Protein AF-A0A4Q4WHP3-F1 (afdb_monomer)

Radius of gyration: 22.82 Å; Cα contacts (8 Å, |Δi|>4): 210; chains: 1; bounding box: 46×36×81 Å

pLDDT: mean 85.31, std 11.25, range [27.83, 96.5]

Solvent-accessible surface area (backbone atoms only — not comparable to full-atom values): 10199 Å² total; per-residue (Å²): 120,46,79,44,98,84,83,35,53,33,34,63,46,56,94,65,50,62,38,26,52,67,95,45,77,47,49,76,42,83,37,62,29,59,62,39,74,90,39,76,36,47,21,40,54,48,100,93,45,75,43,80,48,60,66,90,40,41,71,59,69,73,66,20,50,51,46,46,44,42,57,74,45,50,52,51,49,51,30,47,50,52,39,50,52,41,30,53,37,49,53,53,21,55,55,34,45,76,38,63,47,100,84,75,43,71,35,56,77,82,57,87,76,84,72,64,85,74,63,78,44,75,84,59,87,69,89,83,83,75,84,61,78,83,88,51,54,84,73,61,87,36,70,48,73,47,78,46,78,57,97,93,43,80,46,77,44,64,43,64,90,73,75,74,88,124

Structure (mmCIF, N/CA/C/O backbone):
data_AF-A0A4Q4WHP3-F1
#
_entry.id   AF-A0A4Q4WHP3-F1
#
loop_
_atom_site.group_PDB
_atom_site.id
_atom_site.type_symbol
_atom_site.label_atom_id
_atom_site.label_alt_id
_atom_site.label_comp_id
_atom_site.label_asym_id
_atom_site.label_entity_id
_atom_site.label_seq_id
_atom_site.pdbx_PDB_ins_code
_atom_site.Cartn_x
_atom_site.Cartn_y
_atom_site.Cartn_z
_atom_site.occupancy
_atom_site.B_iso_or_equiv
_atom_site.auth_seq_id
_atom_site.auth_comp_id
_atom_site.auth_asym_id
_atom_site.auth_atom_id
_atom_site.pdbx_PDB_model_num
ATOM 1 N N . MET A 1 1 ? 11.538 -13.540 -27.313 1.00 63.97 1 MET A N 1
ATOM 2 C CA . MET A 1 1 ? 12.833 -13.683 -28.012 1.00 63.97 1 MET A CA 1
ATOM 3 C C . MET A 1 1 ? 12.549 -13.667 -29.498 1.00 63.97 1 MET A C 1
ATOM 5 O O . MET A 1 1 ? 11.684 -14.419 -29.927 1.00 63.97 1 MET A O 1
ATOM 9 N N . ILE A 1 2 ? 13.204 -12.786 -30.249 1.00 71.31 2 ILE A N 1
ATOM 10 C CA . ILE A 1 2 ? 13.043 -12.690 -31.705 1.00 71.31 2 ILE A CA 1
ATOM 11 C C . ILE A 1 2 ? 14.422 -12.913 -32.325 1.00 71.31 2 ILE A C 1
ATOM 13 O O . ILE A 1 2 ? 15.382 -12.251 -31.930 1.00 71.31 2 ILE A O 1
ATOM 17 N N . CYS A 1 3 ? 14.522 -13.877 -33.242 1.00 69.00 3 CYS A N 1
ATOM 18 C CA . CYS A 1 3 ? 15.737 -14.122 -34.013 1.00 69.00 3 CYS A CA 1
ATOM 19 C C . CYS A 1 3 ? 15.721 -13.201 -35.233 1.00 69.00 3 CYS A C 1
ATOM 21 O O . CYS A 1 3 ? 14.780 -13.239 -36.027 1.00 69.00 3 CYS A O 1
ATOM 23 N N . THR A 1 4 ? 16.735 -12.357 -35.358 1.00 68.25 4 THR A N 1
ATOM 24 C CA . THR A 1 4 ? 16.949 -11.551 -36.562 1.00 68.25 4 THR A CA 1
ATOM 25 C C . THR A 1 4 ? 17.723 -12.424 -37.550 1.00 68.25 4 THR A C 1
ATOM 27 O O . THR A 1 4 ? 18.561 -13.212 -37.115 1.00 68.25 4 THR A O 1
ATOM 30 N N . GLY A 1 5 ? 17.449 -12.319 -38.855 1.00 61.22 5 GLY A N 1
ATOM 31 C CA . GLY A 1 5 ? 17.989 -13.215 -39.898 1.00 61.22 5 GLY A CA 1
ATOM 32 C C . GLY A 1 5 ? 19.517 -13.402 -39.917 1.00 61.22 5 GLY A C 1
ATOM 33 O O . GLY A 1 5 ? 19.996 -14.361 -40.511 1.00 61.22 5 GLY A O 1
ATOM 34 N N . ASP A 1 6 ? 20.260 -12.557 -39.200 1.00 73.75 6 ASP A N 1
ATOM 35 C CA . ASP A 1 6 ? 21.721 -12.560 -39.079 1.00 73.75 6 ASP A CA 1
ATOM 36 C C . ASP A 1 6 ? 22.256 -13.320 -37.842 1.00 73.75 6 ASP A C 1
ATOM 38 O O . ASP A 1 6 ? 23.400 -13.128 -37.437 1.00 73.75 6 ASP A O 1
ATOM 42 N N . GLY A 1 7 ? 21.434 -14.145 -37.180 1.00 75.50 7 GLY A N 1
ATOM 43 C CA . GLY A 1 7 ? 21.834 -14.910 -35.985 1.00 75.50 7 GLY A CA 1
ATOM 44 C C . GLY A 1 7 ? 21.886 -14.091 -34.687 1.00 75.50 7 GLY A C 1
ATOM 45 O O . GLY A 1 7 ? 22.364 -14.574 -33.661 1.00 75.50 7 GLY A O 1
ATOM 46 N N . GLN A 1 8 ? 21.380 -12.856 -34.717 1.00 78.94 8 GLN A N 1
ATOM 47 C CA . GLN A 1 8 ? 21.275 -11.973 -33.555 1.00 78.94 8 GLN A CA 1
ATOM 48 C C . GLN A 1 8 ? 19.951 -12.187 -32.815 1.00 78.94 8 GLN A C 1
ATOM 50 O O . GLN A 1 8 ? 18.888 -12.318 -33.434 1.00 78.94 8 GLN A O 1
ATOM 55 N N . PHE A 1 9 ? 20.000 -12.145 -31.483 1.00 81.31 9 PHE A N 1
ATOM 56 C CA . PHE A 1 9 ? 18.831 -12.329 -30.628 1.00 81.31 9 PHE A CA 1
ATOM 57 C C . PHE A 1 9 ? 18.405 -11.028 -29.970 1.00 81.31 9 PHE A C 1
ATOM 59 O O . PHE A 1 9 ? 19.192 -10.382 -29.285 1.00 81.31 9 PHE A O 1
ATOM 66 N N . ASN A 1 10 ? 17.120 -10.706 -30.108 1.00 84.12 10 ASN A N 1
ATOM 67 C CA . ASN A 1 10 ? 16.508 -9.618 -29.365 1.00 84.12 10 ASN A CA 1
ATOM 68 C C . ASN A 1 10 ? 15.657 -10.184 -28.222 1.00 84.12 10 ASN A C 1
ATOM 70 O O . ASN A 1 10 ? 14.775 -11.035 -28.426 1.00 84.12 10 ASN A O 1
ATOM 74 N N . ILE A 1 11 ? 15.938 -9.720 -27.006 1.00 85.94 11 ILE A N 1
ATOM 75 C CA . ILE A 1 11 ? 15.243 -10.108 -25.776 1.00 85.94 11 ILE A CA 1
ATOM 76 C C . ILE A 1 11 ? 14.535 -8.874 -25.245 1.00 85.94 11 ILE A C 1
ATOM 78 O O . ILE A 1 11 ? 15.146 -7.816 -25.139 1.00 85.94 11 ILE A O 1
ATOM 82 N N . TYR A 1 12 ? 13.263 -9.027 -24.890 1.00 86.31 12 TYR A N 1
ATOM 83 C CA . TYR A 1 12 ? 12.422 -7.951 -24.382 1.00 86.31 12 TYR A CA 1
ATOM 84 C C . TYR A 1 12 ? 11.785 -8.372 -23.060 1.00 86.31 12 TYR A C 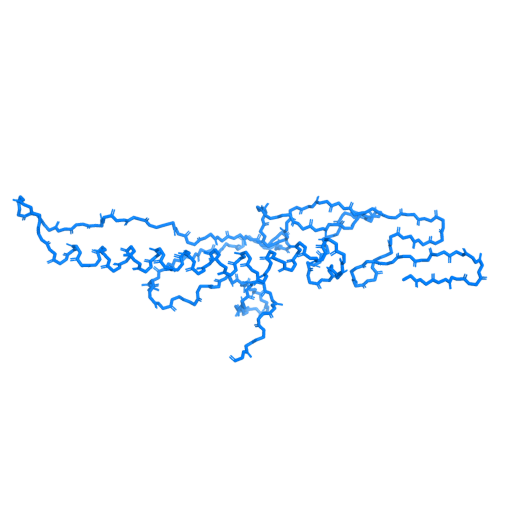1
ATOM 86 O O . TYR A 1 12 ? 11.554 -9.562 -22.836 1.00 86.31 12 TYR A O 1
ATOM 94 N N . VAL A 1 13 ? 11.493 -7.394 -22.212 1.00 83.62 13 V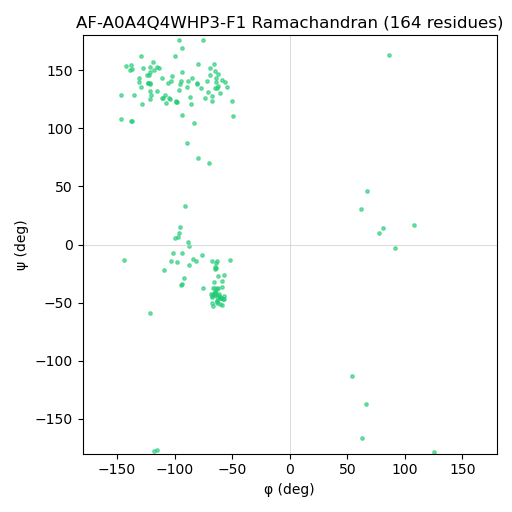AL A N 1
ATOM 95 C CA . VAL A 1 13 ? 10.760 -7.536 -20.949 1.00 83.62 13 VAL A CA 1
ATOM 96 C C . VAL A 1 13 ? 9.626 -6.518 -20.912 1.00 83.62 13 VAL A C 1
ATOM 98 O O . VAL A 1 13 ? 9.646 -5.544 -21.668 1.00 83.62 13 VAL A O 1
ATOM 101 N N . GLY A 1 14 ? 8.643 -6.729 -20.038 1.00 75.88 14 GLY A N 1
ATOM 102 C CA . GLY A 1 14 ? 7.592 -5.745 -19.827 1.00 75.88 14 GLY A CA 1
ATOM 103 C C . GLY A 1 14 ? 6.706 -5.577 -21.057 1.00 75.88 14 GLY A C 1
ATOM 104 O O . GLY A 1 14 ? 6.374 -6.536 -21.756 1.00 75.88 14 GLY A O 1
ATOM 105 N N . ASN A 1 15 ? 6.397 -4.320 -21.361 1.00 72.38 15 ASN A N 1
ATOM 106 C CA . ASN A 1 15 ? 5.642 -3.914 -22.543 1.00 72.38 15 ASN A CA 1
ATOM 107 C C . ASN A 1 15 ? 6.555 -3.602 -23.751 1.00 72.38 15 ASN A C 1
ATOM 109 O O . ASN A 1 15 ? 6.270 -2.703 -24.539 1.00 72.38 15 ASN A O 1
ATOM 113 N N . GLY A 1 16 ? 7.685 -4.310 -23.883 1.00 79.31 16 GLY A N 1
ATOM 114 C CA . GLY A 1 16 ? 8.583 -4.198 -25.039 1.00 79.31 16 GLY A CA 1
ATOM 115 C C . GLY A 1 16 ? 9.915 -3.490 -24.778 1.00 79.31 16 GLY A C 1
ATOM 116 O O . GLY A 1 16 ? 10.591 -3.107 -25.732 1.00 79.31 16 GLY A O 1
ATOM 117 N N . GLN A 1 17 ? 10.336 -3.329 -23.520 1.00 84.56 17 GLN A N 1
ATOM 118 C CA . GLN A 1 17 ? 11.672 -2.822 -23.202 1.00 84.56 17 GLN A CA 1
ATOM 119 C C . GLN A 1 17 ? 12.740 -3.847 -23.617 1.00 84.56 17 GLN A C 1
ATOM 121 O O . GLN A 1 17 ? 12.705 -4.996 -23.178 1.00 84.56 17 GLN A O 1
ATOM 126 N N . ALA A 1 18 ? 13.692 -3.452 -24.466 1.00 87.19 18 ALA A N 1
ATOM 127 C CA . ALA A 1 18 ? 14.759 -4.341 -24.927 1.00 87.19 18 ALA A CA 1
ATOM 128 C C . ALA A 1 18 ? 15.790 -4.581 -23.816 1.00 87.19 18 ALA A C 1
ATOM 130 O O . ALA A 1 18 ? 16.354 -3.639 -23.284 1.00 87.19 18 ALA A O 1
ATOM 131 N N . LEU A 1 19 ? 16.073 -5.839 -23.490 1.00 87.06 19 LEU A N 1
ATOM 132 C CA . LEU A 1 19 ? 17.190 -6.238 -22.628 1.00 87.06 19 LEU A CA 1
ATOM 133 C C . LEU A 1 19 ? 18.436 -6.581 -23.435 1.00 87.06 19 LEU A C 1
ATOM 135 O O . LEU A 1 19 ? 19.550 -6.316 -22.995 1.00 87.06 19 LEU A O 1
ATOM 139 N N . VAL A 1 20 ? 18.244 -7.146 -24.623 1.00 88.06 20 VAL A N 1
ATOM 140 C CA . VAL A 1 20 ? 19.305 -7.377 -25.602 1.00 88.06 20 VAL A CA 1
ATOM 141 C C . VAL A 1 20 ? 18.769 -6.945 -26.954 1.00 88.06 20 VAL A C 1
ATOM 143 O O . VAL A 1 20 ? 17.671 -7.359 -27.333 1.00 88.06 20 VAL A O 1
ATOM 146 N N . GLN A 1 21 ? 19.523 -6.108 -27.659 1.00 86.62 21 GLN A N 1
ATOM 147 C CA . GLN A 1 21 ? 19.233 -5.720 -29.033 1.00 86.62 21 GLN A CA 1
ATOM 148 C C . GLN A 1 21 ? 20.527 -5.739 -29.845 1.00 86.62 21 GLN A C 1
ATOM 150 O O . GLN A 1 21 ? 21.394 -4.880 -29.671 1.00 86.62 21 GLN A O 1
ATOM 155 N N . GLY A 1 22 ? 20.670 -6.743 -30.709 1.00 84.31 22 GLY A N 1
ATOM 156 C CA . GLY A 1 22 ? 21.923 -7.012 -31.414 1.00 84.31 22 GLY A CA 1
ATOM 157 C C . GLY A 1 22 ? 23.105 -7.165 -30.450 1.00 84.31 22 GLY A C 1
ATOM 158 O O . GLY A 1 22 ? 23.129 -8.090 -29.642 1.00 84.31 22 GLY A O 1
ATOM 159 N N . ASN A 1 23 ? 24.056 -6.226 -30.497 1.00 83.69 23 ASN A N 1
ATOM 160 C CA . ASN A 1 23 ? 25.266 -6.232 -29.659 1.00 83.69 23 ASN A CA 1
ATOM 161 C C . ASN A 1 23 ? 25.153 -5.343 -28.404 1.00 83.69 23 ASN A C 1
ATOM 163 O O . ASN A 1 23 ? 26.149 -5.126 -27.715 1.00 83.69 23 ASN A O 1
ATOM 167 N N . GLN A 1 24 ? 23.973 -4.781 -28.126 1.00 84.75 24 GLN A N 1
ATOM 168 C CA . GLN A 1 24 ? 23.728 -3.912 -26.974 1.00 84.75 24 GLN A CA 1
ATOM 169 C C . GLN A 1 24 ? 22.918 -4.648 -25.905 1.00 84.75 24 GLN A C 1
ATOM 171 O O . GLN A 1 24 ? 21.960 -5.356 -26.219 1.00 84.75 24 GLN A O 1
ATOM 176 N N . SER A 1 25 ? 23.281 -4.444 -24.637 1.00 87.81 25 SER A N 1
ATOM 177 C CA . SER A 1 25 ? 22.555 -4.975 -23.479 1.00 87.81 25 SER A CA 1
ATOM 178 C C . SER A 1 25 ? 22.088 -3.851 -22.562 1.00 87.81 25 SER A C 1
ATOM 180 O O . SER A 1 25 ? 22.862 -2.941 -22.258 1.00 87.81 25 SER A O 1
ATOM 182 N N . TYR A 1 26 ? 20.870 -3.968 -22.049 1.00 90.06 26 TYR A N 1
ATOM 183 C CA . TYR A 1 26 ? 20.278 -3.042 -21.089 1.00 90.06 26 TYR A CA 1
ATOM 184 C C . TYR A 1 26 ? 20.033 -3.737 -19.750 1.00 90.06 26 TYR A C 1
ATOM 186 O O . TYR A 1 26 ? 19.869 -4.954 -19.680 1.00 90.06 26 TYR A O 1
ATOM 194 N N . GLN A 1 27 ? 20.035 -2.956 -18.670 1.00 90.06 27 GLN A N 1
ATOM 195 C CA . GLN A 1 27 ? 19.988 -3.482 -17.305 1.00 90.06 27 GLN A CA 1
ATOM 196 C C . GLN A 1 27 ? 18.656 -3.171 -16.628 1.00 90.06 27 GLN A C 1
ATOM 198 O O . GLN A 1 27 ? 18.106 -2.077 -16.770 1.00 90.06 27 GLN A O 1
ATOM 203 N N . LEU A 1 28 ? 18.192 -4.131 -15.831 1.00 91.06 28 LEU A N 1
ATOM 204 C CA . LEU A 1 28 ? 17.140 -3.926 -14.845 1.00 91.06 28 LEU A CA 1
ATOM 205 C C . LEU A 1 28 ? 17.763 -3.611 -13.485 1.00 91.06 28 LEU A C 1
ATOM 207 O O . LEU A 1 28 ? 18.848 -4.091 -13.161 1.00 91.06 28 LEU A O 1
ATOM 211 N N . THR A 1 29 ? 17.069 -2.813 -12.685 1.00 92.75 29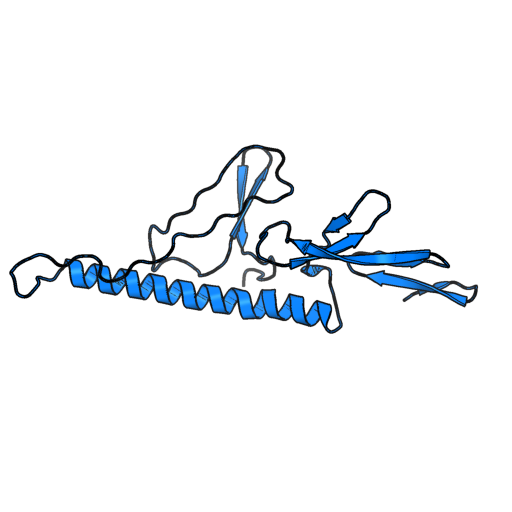 THR A N 1
ATOM 212 C CA . THR A 1 29 ? 17.476 -2.450 -11.326 1.00 92.75 29 THR A CA 1
ATOM 213 C C . THR A 1 29 ? 16.278 -2.497 -10.391 1.00 92.75 29 THR A C 1
ATOM 215 O O . THR A 1 29 ? 15.155 -2.243 -10.812 1.00 92.75 29 THR A O 1
ATOM 218 N N . ALA A 1 30 ? 16.505 -2.786 -9.113 1.00 92.25 30 ALA A N 1
ATOM 219 C CA . ALA A 1 30 ? 15.482 -2.580 -8.095 1.00 92.25 30 ALA A CA 1
ATOM 220 C C . ALA A 1 30 ? 15.398 -1.086 -7.761 1.00 92.25 30 ALA A C 1
ATOM 222 O O . ALA A 1 30 ? 16.428 -0.426 -7.604 1.00 92.25 30 ALA A O 1
ATOM 223 N N . VAL A 1 31 ? 14.183 -0.557 -7.674 1.00 91.81 31 VAL A N 1
ATOM 224 C CA . VAL A 1 31 ? 13.901 0.842 -7.323 1.00 91.81 31 VAL A CA 1
ATOM 225 C C . VAL A 1 31 ? 12.658 0.907 -6.439 1.00 91.81 31 VAL A C 1
ATOM 227 O O . VAL A 1 31 ? 11.821 0.010 -6.526 1.00 91.81 31 VAL A O 1
ATOM 230 N N . PRO A 1 32 ? 12.506 1.929 -5.581 1.00 90.19 32 PRO A N 1
ATOM 231 C CA . PRO A 1 32 ? 11.258 2.135 -4.852 1.00 90.19 32 PRO A CA 1
ATOM 232 C C . PRO A 1 32 ? 10.070 2.262 -5.812 1.00 90.19 32 PRO A C 1
ATOM 234 O O . PRO A 1 32 ? 10.185 2.907 -6.859 1.00 90.19 32 PRO A O 1
ATOM 237 N N . SER A 1 33 ? 8.936 1.657 -5.458 1.00 87.19 33 SER A N 1
ATOM 238 C CA . SER A 1 33 ? 7.709 1.749 -6.245 1.00 87.19 33 SER A CA 1
ATOM 239 C C . SER A 1 33 ? 7.228 3.196 -6.324 1.00 87.19 33 SER A C 1
ATOM 241 O O . SER A 1 33 ? 7.357 3.982 -5.384 1.00 87.19 33 SER A O 1
ATOM 243 N N . GLN A 1 34 ? 6.623 3.544 -7.459 1.00 85.50 34 GLN A N 1
ATOM 244 C CA . GLN A 1 34 ? 6.051 4.870 -7.682 1.00 85.50 34 GLN A CA 1
ATOM 245 C C . GLN A 1 34 ? 4.868 5.200 -6.763 1.00 85.50 34 GLN A C 1
ATOM 247 O O . GLN A 1 34 ? 4.511 6.373 -6.662 1.00 85.50 34 GLN A O 1
ATOM 252 N N . TYR A 1 35 ? 4.226 4.186 -6.172 1.00 86.31 35 TYR A N 1
ATOM 253 C CA . TYR A 1 35 ? 3.035 4.337 -5.328 1.00 86.31 35 TYR A CA 1
ATOM 254 C C . TYR A 1 35 ? 3.314 4.071 -3.850 1.00 86.31 35 TYR A C 1
ATOM 256 O O . TYR A 1 35 ? 2.569 4.555 -3.005 1.00 86.31 35 TYR A O 1
ATOM 264 N N . ASP A 1 36 ? 4.380 3.333 -3.539 1.00 86.44 36 ASP A N 1
ATOM 265 C CA . ASP A 1 36 ? 4.767 3.008 -2.170 1.00 86.44 36 ASP A CA 1
ATOM 266 C C . ASP A 1 36 ? 6.301 2.919 -2.061 1.00 86.44 36 ASP A C 1
ATOM 268 O O . ASP A 1 36 ? 6.898 1.952 -2.540 1.00 86.44 36 ASP A O 1
ATOM 272 N N . PRO A 1 37 ? 6.969 3.892 -1.417 1.00 85.56 37 PRO A N 1
ATOM 273 C CA . PRO A 1 37 ? 8.424 3.890 -1.297 1.00 85.56 37 PRO A CA 1
ATOM 274 C C . PRO A 1 37 ? 8.965 2.754 -0.415 1.00 85.56 37 PRO A C 1
ATOM 276 O O . PRO A 1 37 ? 10.165 2.488 -0.446 1.00 85.56 37 PRO A O 1
ATOM 279 N N . THR A 1 38 ? 8.115 2.084 0.371 1.00 86.94 38 THR A N 1
ATOM 280 C CA . THR A 1 38 ? 8.508 0.927 1.190 1.00 86.94 38 THR A CA 1
ATOM 281 C C . THR A 1 38 ? 8.556 -0.373 0.386 1.00 86.94 38 THR A C 1
ATOM 283 O O . THR A 1 38 ? 9.159 -1.353 0.827 1.00 86.94 38 THR A O 1
ATOM 286 N N . GLN A 1 39 ? 7.974 -0.380 -0.817 1.00 86.81 39 GLN A N 1
ATOM 287 C CA . GLN A 1 39 ? 7.971 -1.520 -1.723 1.00 86.81 39 GLN A CA 1
ATOM 288 C C . GLN A 1 39 ? 8.978 -1.317 -2.851 1.00 86.81 39 GLN A C 1
ATOM 290 O O . GLN A 1 39 ? 9.102 -0.232 -3.414 1.00 86.81 39 GLN A O 1
ATOM 295 N N . LEU A 1 40 ? 9.676 -2.388 -3.228 1.00 89.62 40 LEU A N 1
ATOM 296 C CA . LEU A 1 40 ? 10.545 -2.384 -4.402 1.00 89.62 40 LEU A CA 1
ATOM 297 C C . LEU A 1 40 ? 9.764 -2.797 -5.650 1.00 89.62 40 LEU A C 1
ATOM 299 O O . LEU A 1 40 ? 9.037 -3.790 -5.641 1.00 89.62 40 LEU A O 1
ATOM 303 N N . SER A 1 41 ? 9.971 -2.065 -6.732 1.00 88.75 41 SER A N 1
ATOM 304 C CA . SER A 1 41 ? 9.567 -2.423 -8.087 1.00 88.75 41 SER A CA 1
ATOM 305 C C . SER A 1 41 ? 10.813 -2.547 -8.974 1.00 88.75 41 SER A C 1
ATOM 307 O O . SER A 1 41 ? 11.957 -2.455 -8.506 1.00 88.75 41 SER A O 1
ATOM 309 N N . VAL A 1 42 ? 10.606 -2.815 -10.259 1.00 90.19 42 VAL A N 1
ATOM 310 C CA . VAL A 1 42 ? 11.680 -3.000 -11.232 1.00 90.19 42 VAL A CA 1
ATOM 311 C C . VAL A 1 42 ? 11.789 -1.774 -12.116 1.00 90.19 42 VAL A C 1
ATOM 313 O O . VAL A 1 42 ? 10.840 -1.362 -12.769 1.00 90.19 42 VAL A O 1
ATOM 316 N N . GLY A 1 43 ? 12.987 -1.213 -12.176 1.00 90.62 43 GLY A N 1
ATOM 317 C CA . GLY A 1 43 ? 13.353 -0.131 -13.069 1.00 90.62 43 GLY A CA 1
ATOM 318 C C . GLY A 1 43 ? 14.156 -0.639 -14.259 1.00 90.62 43 GLY A C 1
ATOM 319 O O . GLY A 1 43 ? 14.984 -1.540 -14.139 1.00 90.62 43 GLY A O 1
ATOM 320 N N . TYR A 1 44 ? 13.948 -0.013 -15.407 1.00 90.94 44 TYR A N 1
ATOM 321 C CA . TYR A 1 44 ? 14.740 -0.165 -16.615 1.00 90.94 44 TYR A CA 1
ATOM 322 C C . TYR A 1 44 ? 15.763 0.966 -16.718 1.00 90.94 44 TYR A C 1
ATOM 324 O O . TYR A 1 44 ? 15.394 2.143 -16.740 1.00 90.94 44 TYR A O 1
ATOM 332 N N . LYS A 1 45 ? 17.053 0.631 -16.799 1.00 90.56 45 LYS A N 1
ATOM 333 C CA . LYS A 1 45 ? 18.124 1.620 -16.940 1.00 90.56 45 LYS A CA 1
ATOM 334 C C . LYS A 1 45 ? 18.279 2.017 -18.409 1.00 90.56 45 LYS A C 1
ATOM 336 O O . LYS A 1 45 ? 18.845 1.270 -19.206 1.00 90.56 45 LYS A O 1
ATOM 341 N N . SER A 1 46 ? 17.799 3.209 -18.752 1.00 83.50 46 SER A N 1
ATOM 342 C CA . SER A 1 46 ? 17.974 3.811 -20.077 1.00 83.50 46 SER A CA 1
ATOM 343 C C . SER A 1 46 ? 19.111 4.847 -20.077 1.00 83.50 46 SER A C 1
ATOM 345 O O . SER A 1 46 ? 19.482 5.349 -19.011 1.00 83.50 46 SER A O 1
ATOM 347 N N . PRO A 1 47 ? 19.646 5.236 -21.252 1.00 80.25 47 PRO A N 1
ATOM 348 C CA . PRO A 1 47 ? 20.608 6.338 -21.354 1.00 80.25 47 PRO A CA 1
ATOM 349 C C . PRO A 1 47 ? 20.089 7.675 -20.798 1.00 80.25 47 PRO A C 1
ATOM 351 O O . PRO A 1 47 ? 20.882 8.500 -20.359 1.00 80.25 47 PRO A O 1
ATOM 354 N N . GLY A 1 48 ? 18.766 7.882 -20.794 1.00 81.88 48 GLY A N 1
ATOM 355 C CA . GLY A 1 48 ? 18.112 9.072 -20.241 1.00 81.88 48 GLY A CA 1
ATOM 356 C C . GLY A 1 48 ? 17.762 8.977 -18.751 1.00 81.88 48 GLY A C 1
ATOM 357 O O . GLY A 1 48 ? 17.164 9.906 -18.219 1.00 81.88 48 GLY A O 1
ATOM 358 N N . GLY A 1 49 ? 18.103 7.869 -18.081 1.00 85.69 49 GLY A N 1
ATOM 359 C CA . GLY A 1 49 ? 17.785 7.616 -16.672 1.00 85.69 49 GLY A CA 1
ATOM 360 C C . GLY A 1 49 ? 17.030 6.305 -16.437 1.00 85.69 49 GLY A C 1
ATOM 361 O O . GLY A 1 49 ? 16.765 5.533 -17.364 1.00 85.69 49 GLY A O 1
ATOM 362 N N . THR A 1 50 ? 16.694 6.037 -15.175 1.00 88.62 50 THR A N 1
ATOM 363 C CA . THR A 1 50 ? 15.938 4.839 -14.782 1.00 88.62 50 THR A CA 1
ATOM 364 C C . THR A 1 50 ? 14.439 5.093 -14.886 1.00 88.62 50 THR A C 1
ATOM 366 O O . THR A 1 50 ? 13.929 6.040 -14.295 1.00 88.62 50 THR A O 1
ATOM 369 N N . VAL A 1 51 ? 13.731 4.221 -15.602 1.00 86.50 51 VAL A N 1
ATOM 370 C CA . VAL A 1 51 ? 12.273 4.275 -15.768 1.00 86.50 51 VAL A CA 1
ATOM 371 C C . VAL A 1 51 ? 11.648 3.105 -15.017 1.00 86.50 51 VAL A C 1
ATOM 373 O O . VAL A 1 51 ? 12.039 1.966 -15.247 1.00 86.50 51 VAL A O 1
ATOM 376 N N . ASN A 1 52 ? 10.687 3.363 -14.128 1.00 86.06 52 ASN A N 1
ATOM 377 C CA . ASN A 1 52 ? 9.926 2.301 -13.465 1.00 86.06 52 ASN A CA 1
ATOM 378 C C . ASN A 1 52 ? 9.115 1.493 -14.490 1.00 86.06 52 ASN A C 1
ATOM 380 O O . ASN A 1 52 ? 8.461 2.070 -15.358 1.00 86.06 52 ASN A O 1
ATOM 384 N N . ILE A 1 53 ? 9.150 0.169 -14.375 1.00 85.38 53 ILE A N 1
ATOM 385 C CA . ILE A 1 53 ? 8.268 -0.750 -15.091 1.00 85.38 53 ILE A CA 1
ATOM 386 C C . ILE A 1 53 ? 7.113 -1.081 -14.151 1.00 85.38 53 ILE A C 1
ATOM 388 O O . ILE A 1 53 ? 7.334 -1.386 -12.984 1.00 85.38 53 ILE A O 1
ATOM 392 N N . ASP A 1 54 ? 5.884 -1.022 -14.654 1.00 80.75 54 ASP A N 1
ATOM 393 C CA . ASP A 1 54 ? 4.719 -1.423 -13.870 1.00 80.75 54 ASP A CA 1
ATOM 394 C C . ASP A 1 54 ? 4.779 -2.928 -13.559 1.00 80.75 54 ASP A C 1
ATOM 396 O O . ASP A 1 54 ? 5.058 -3.737 -14.449 1.00 80.75 54 ASP A O 1
ATOM 400 N N . ASP A 1 55 ? 4.503 -3.316 -12.314 1.00 79.94 55 ASP A N 1
ATOM 401 C CA . ASP A 1 55 ? 4.588 -4.715 -11.884 1.00 79.94 55 ASP A CA 1
ATOM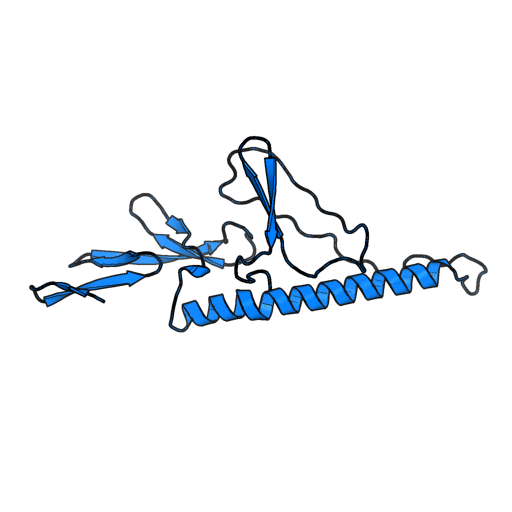 402 C C . ASP A 1 55 ? 3.674 -5.636 -12.705 1.00 79.94 55 ASP A C 1
ATOM 404 O O . ASP A 1 55 ? 4.022 -6.789 -12.952 1.00 79.94 55 ASP A O 1
ATOM 408 N N . SER A 1 56 ? 2.532 -5.121 -13.178 1.00 77.69 56 SER A N 1
ATOM 409 C CA . SER A 1 56 ? 1.597 -5.861 -14.038 1.00 77.69 56 SER A CA 1
ATOM 410 C C . SER A 1 56 ? 2.184 -6.216 -15.409 1.00 77.69 56 SER A C 1
ATOM 412 O O . SER A 1 56 ? 1.714 -7.142 -16.069 1.00 77.69 56 SER A O 1
ATOM 414 N N . GLN A 1 57 ? 3.223 -5.500 -15.844 1.00 81.38 57 GLN A N 1
ATOM 415 C CA . GLN A 1 57 ? 3.908 -5.744 -17.112 1.00 81.38 57 GLN A CA 1
ATOM 416 C C . GLN A 1 57 ? 5.027 -6.780 -16.963 1.00 81.38 57 GLN A C 1
ATOM 418 O O . GLN A 1 57 ? 5.475 -7.353 -17.957 1.00 81.38 57 GLN A O 1
ATOM 423 N N . LEU A 1 58 ? 5.486 -7.052 -15.740 1.00 80.62 58 LEU A N 1
ATOM 424 C CA . LEU A 1 58 ? 6.549 -8.014 -15.462 1.00 80.62 58 LEU A CA 1
ATOM 425 C C . LEU A 1 58 ? 5.987 -9.442 -15.481 1.00 80.62 58 LEU A C 1
ATOM 427 O O . LEU A 1 58 ? 5.791 -10.077 -14.449 1.00 80.62 58 LEU A O 1
ATOM 431 N N . GLY A 1 59 ? 5.712 -9.956 -16.679 1.00 73.81 59 GLY A N 1
ATOM 432 C CA . GLY A 1 59 ? 5.220 -11.317 -16.871 1.00 73.81 59 GLY A CA 1
ATOM 433 C C . GLY A 1 59 ? 6.323 -12.382 -16.823 1.00 73.81 59 GLY A C 1
ATOM 434 O O . GLY A 1 59 ? 7.377 -12.233 -17.441 1.00 73.81 59 GLY A O 1
ATOM 435 N N . GLY A 1 60 ? 6.027 -13.509 -16.166 1.00 79.62 60 GLY A N 1
ATOM 436 C CA . GLY A 1 60 ? 6.787 -14.760 -16.276 1.00 79.62 60 GLY A CA 1
ATOM 437 C C . GLY A 1 60 ? 7.998 -14.916 -15.345 1.00 79.62 60 GLY A C 1
ATOM 438 O O . GLY A 1 60 ? 8.519 -13.967 -14.758 1.00 79.62 60 GLY A O 1
ATOM 439 N N . GLY A 1 61 ? 8.453 -16.167 -15.212 1.00 86.19 61 GLY A N 1
ATOM 440 C CA . GLY A 1 61 ? 9.600 -16.545 -14.381 1.00 86.19 61 GLY A CA 1
ATOM 441 C C . GLY A 1 61 ? 9.413 -16.262 -12.884 1.00 86.19 61 GLY A C 1
ATOM 442 O O . GLY A 1 61 ? 8.315 -15.984 -12.407 1.00 86.19 61 GLY A O 1
ATOM 443 N N . ALA A 1 62 ? 10.515 -16.325 -12.134 1.00 88.69 62 ALA A N 1
ATOM 444 C CA . ALA A 1 62 ? 10.505 -16.070 -10.692 1.00 88.69 62 ALA A CA 1
ATOM 445 C C . ALA A 1 62 ? 10.150 -14.612 -10.345 1.00 88.69 62 ALA A C 1
ATOM 447 O O . ALA A 1 62 ? 9.511 -14.366 -9.327 1.00 88.69 62 ALA A O 1
ATOM 448 N N . LEU A 1 63 ? 10.531 -13.652 -11.198 1.00 87.62 63 LEU A N 1
ATOM 449 C CA . LEU A 1 63 ? 10.232 -12.234 -10.988 1.00 87.62 63 LEU A CA 1
ATOM 450 C C . LEU A 1 63 ? 8.732 -11.952 -11.112 1.00 87.62 63 LEU A C 1
ATOM 452 O O . LEU A 1 63 ? 8.160 -11.362 -10.202 1.00 87.62 63 LEU A O 1
ATOM 456 N N . GLY A 1 64 ? 8.088 -12.414 -12.188 1.00 86.88 64 GLY A N 1
ATOM 457 C CA . GLY A 1 64 ? 6.643 -12.266 -12.347 1.00 86.88 64 GLY A CA 1
ATOM 458 C C . GLY A 1 64 ? 5.864 -13.007 -11.261 1.00 86.88 64 GLY A C 1
ATOM 459 O O . GLY A 1 64 ? 4.910 -12.461 -10.722 1.00 86.88 64 GLY A O 1
ATOM 460 N N . GLY A 1 65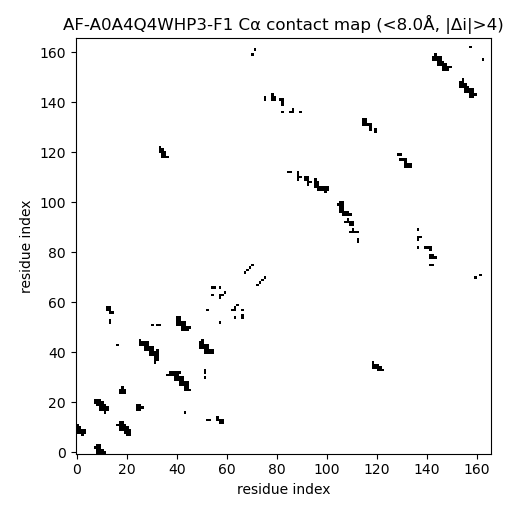 ? 6.320 -14.200 -10.857 1.00 88.44 65 GLY A N 1
ATOM 461 C CA . GLY A 1 65 ? 5.723 -14.933 -9.734 1.00 88.44 65 GLY A CA 1
ATOM 462 C C . GLY A 1 65 ? 5.827 -14.195 -8.394 1.00 88.44 65 GLY A C 1
ATOM 463 O O . GLY A 1 65 ? 4.883 -14.212 -7.609 1.00 88.44 65 GLY A O 1
ATOM 464 N N . LEU A 1 66 ? 6.940 -13.500 -8.136 1.00 90.44 66 LEU A N 1
ATOM 465 C CA . LEU A 1 66 ? 7.095 -12.667 -6.942 1.00 90.44 66 LEU A CA 1
ATOM 466 C C . LEU A 1 66 ? 6.135 -11.467 -6.956 1.00 90.44 66 LEU A C 1
ATOM 468 O O . LEU A 1 66 ? 5.515 -11.174 -5.932 1.00 90.44 66 LEU A O 1
ATOM 472 N N . MET A 1 67 ? 6.004 -10.791 -8.102 1.00 87.62 67 MET A N 1
ATOM 473 C CA . MET A 1 67 ? 5.081 -9.659 -8.261 1.00 87.62 67 MET A CA 1
ATOM 474 C C . MET A 1 67 ? 3.623 -10.103 -8.105 1.00 87.62 67 MET A C 1
ATOM 476 O O . MET A 1 67 ? 2.852 -9.454 -7.398 1.00 87.62 67 MET A O 1
ATOM 480 N N . ASP A 1 68 ? 3.269 -11.245 -8.694 1.00 86.88 68 ASP A N 1
ATOM 481 C CA . ASP A 1 68 ? 1.942 -11.851 -8.597 1.00 86.88 68 ASP A CA 1
ATOM 482 C C . ASP A 1 68 ? 1.597 -12.250 -7.156 1.00 86.88 68 ASP A C 1
ATOM 484 O O . ASP A 1 68 ? 0.569 -11.833 -6.621 1.00 86.88 68 ASP A O 1
ATOM 488 N N . PHE A 1 69 ? 2.493 -12.969 -6.472 1.00 89.69 69 PHE A N 1
ATOM 489 C CA . PHE A 1 69 ? 2.301 -13.341 -5.069 1.00 89.69 69 PHE A CA 1
ATOM 490 C C . PHE A 1 69 ? 2.100 -12.113 -4.176 1.00 89.69 69 PHE A C 1
ATOM 492 O O . PHE A 1 69 ? 1.194 -12.091 -3.338 1.00 89.69 69 PHE A O 1
ATOM 499 N N . ARG A 1 70 ? 2.915 -11.068 -4.361 1.00 87.75 70 ARG A N 1
ATOM 500 C CA . ARG A 1 70 ? 2.764 -9.830 -3.594 1.00 87.75 70 ARG A CA 1
ATOM 501 C C . ARG A 1 70 ? 1.382 -9.215 -3.809 1.00 87.75 70 ARG A C 1
ATOM 503 O O . ARG A 1 70 ? 0.686 -8.930 -2.835 1.00 87.75 70 ARG A O 1
ATOM 510 N N . ASN A 1 71 ? 0.998 -9.029 -5.068 1.00 86.06 71 ASN A N 1
ATOM 511 C CA . ASN A 1 71 ? -0.181 -8.257 -5.442 1.00 86.06 71 ASN A CA 1
ATOM 512 C C . ASN A 1 71 ? -1.493 -9.007 -5.187 1.00 86.06 71 ASN A C 1
ATOM 514 O O . ASN A 1 71 ? -2.468 -8.401 -4.751 1.00 86.06 71 ASN A O 1
ATOM 518 N N . ASN A 1 72 ? -1.509 -10.320 -5.413 1.00 86.56 72 ASN A N 1
ATOM 519 C CA . ASN A 1 72 ? -2.728 -11.123 -5.360 1.00 86.56 72 ASN A CA 1
ATOM 520 C C . ASN A 1 72 ? -2.866 -11.958 -4.083 1.00 86.56 72 ASN A C 1
ATOM 522 O O . ASN A 1 72 ? -3.958 -12.443 -3.798 1.00 86.56 72 ASN A O 1
ATOM 526 N N . THR A 1 73 ? -1.798 -12.126 -3.297 1.00 88.88 73 THR A N 1
ATOM 527 C CA . THR A 1 73 ? -1.847 -12.912 -2.051 1.00 88.88 73 THR A CA 1
ATOM 528 C C . THR A 1 73 ? -1.447 -12.095 -0.831 1.00 88.88 73 THR A C 1
ATOM 530 O O . THR A 1 73 ? -2.242 -11.959 0.097 1.00 88.88 73 THR A O 1
ATOM 533 N N . LEU A 1 74 ? -0.234 -11.537 -0.814 1.00 90.50 74 LEU A N 1
ATOM 534 C CA . LEU A 1 74 ? 0.310 -10.899 0.386 1.00 90.50 74 LEU A CA 1
ATOM 535 C C . LEU A 1 74 ? -0.466 -9.636 0.775 1.00 90.50 74 LEU A C 1
ATOM 537 O O . LEU A 1 74 ? -0.918 -9.535 1.914 1.00 90.50 74 LEU A O 1
ATOM 541 N N . ILE A 1 75 ? -0.640 -8.702 -0.165 1.00 88.00 75 ILE A N 1
ATOM 542 C CA . ILE A 1 75 ? -1.344 -7.436 0.080 1.00 88.00 75 ILE A CA 1
ATOM 543 C C . ILE A 1 75 ? -2.803 -7.692 0.515 1.00 88.00 75 ILE A C 1
ATOM 545 O O . ILE A 1 75 ? -3.192 -7.225 1.588 1.00 88.00 75 ILE A O 1
ATOM 549 N N . PRO A 1 76 ? -3.610 -8.506 -0.200 1.00 88.38 76 PRO A N 1
ATOM 550 C CA . PRO A 1 76 ? -4.971 -8.823 0.242 1.00 88.38 76 PRO A CA 1
ATOM 551 C C . PRO A 1 76 ? -5.050 -9.495 1.620 1.00 88.38 76 PRO A C 1
ATOM 553 O O . PRO A 1 76 ? -5.975 -9.220 2.392 1.00 88.38 76 PRO A O 1
ATOM 556 N N . ALA A 1 77 ? -4.090 -10.365 1.955 1.00 90.75 77 ALA A N 1
ATOM 557 C CA . ALA A 1 77 ? -4.034 -11.011 3.264 1.00 90.75 77 ALA A CA 1
ATOM 558 C C . ALA A 1 77 ? -3.726 -10.005 4.382 1.00 90.75 77 ALA A C 1
ATOM 560 O O . ALA A 1 77 ? -4.403 -10.006 5.413 1.00 90.75 77 ALA A O 1
ATOM 561 N N . GLN A 1 78 ? -2.753 -9.113 4.166 1.00 90.62 78 GLN A N 1
ATOM 562 C CA . GLN A 1 78 ? -2.422 -8.038 5.104 1.00 90.62 78 GLN A CA 1
ATOM 563 C C . GLN A 1 78 ? -3.609 -7.097 5.314 1.00 90.62 78 GLN A C 1
ATOM 565 O O . GLN A 1 78 ? -3.965 -6.811 6.457 1.00 90.62 78 GLN A O 1
ATOM 570 N N . ASN A 1 79 ? -4.285 -6.699 4.237 1.00 89.12 79 ASN A N 1
ATOM 571 C CA . ASN A 1 79 ? -5.444 -5.815 4.323 1.00 89.12 79 ASN A CA 1
ATOM 572 C C . ASN A 1 79 ? -6.633 -6.480 5.029 1.00 89.12 79 ASN A C 1
ATOM 574 O O . ASN A 1 79 ? -7.322 -5.847 5.831 1.00 89.12 79 ASN A O 1
ATOM 578 N N . SER A 1 80 ? -6.842 -7.780 4.806 1.00 89.12 80 SER A N 1
ATOM 579 C CA . SER A 1 80 ? -7.874 -8.549 5.511 1.00 89.12 80 SER A CA 1
ATOM 580 C C . SER A 1 80 ? -7.591 -8.659 7.011 1.00 89.12 80 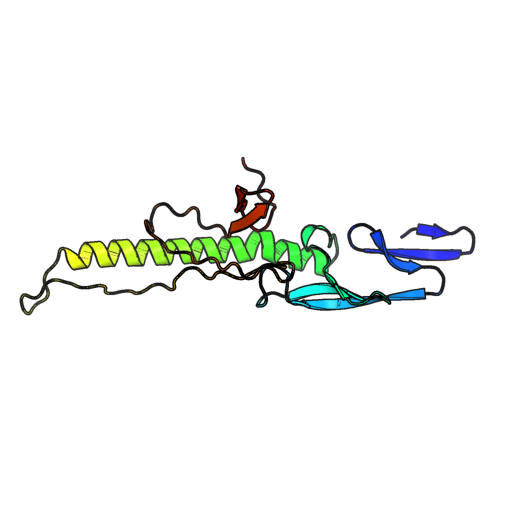SER A C 1
ATOM 582 O O . SER A 1 80 ? -8.511 -8.506 7.817 1.00 89.12 80 SER A O 1
ATOM 584 N N . LEU A 1 81 ? -6.330 -8.882 7.394 1.00 90.88 81 LEU A N 1
ATOM 585 C CA . LEU A 1 81 ? -5.915 -8.921 8.796 1.00 90.88 81 LEU A CA 1
ATOM 586 C C . LEU A 1 81 ? -6.032 -7.543 9.460 1.00 90.88 81 LEU A C 1
ATOM 588 O O . LEU A 1 81 ? -6.556 -7.445 10.568 1.00 90.88 81 LEU A O 1
ATOM 592 N N . GLY A 1 82 ? -5.596 -6.483 8.774 1.00 89.94 82 GLY A N 1
ATOM 593 C CA . GLY A 1 82 ? -5.729 -5.104 9.240 1.00 89.94 82 GLY A CA 1
ATOM 594 C C . GLY A 1 82 ? -7.188 -4.737 9.501 1.00 89.94 82 GLY A C 1
ATOM 595 O O . GLY A 1 82 ? -7.514 -4.273 10.589 1.00 89.94 82 GLY A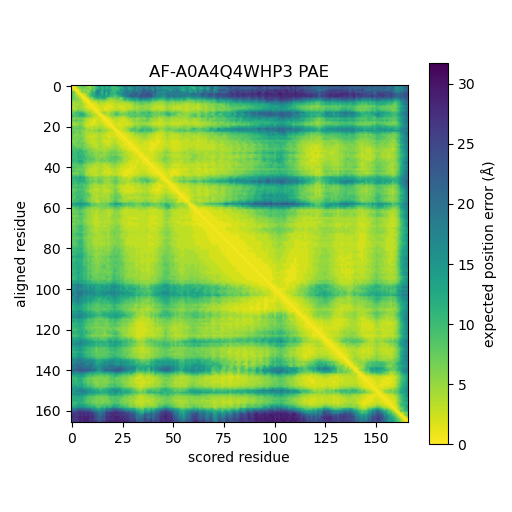 O 1
ATOM 596 N N . ARG A 1 83 ? -8.088 -5.058 8.560 1.00 88.69 83 ARG A N 1
ATOM 597 C CA . ARG A 1 83 ? -9.538 -4.860 8.720 1.00 88.69 83 ARG A CA 1
ATOM 598 C C . ARG A 1 83 ? -10.084 -5.584 9.949 1.00 88.69 83 ARG A C 1
ATOM 600 O O . ARG A 1 83 ? -10.827 -4.981 10.718 1.00 88.69 83 ARG A O 1
ATOM 607 N N . LEU A 1 84 ? -9.716 -6.852 10.150 1.00 91.00 84 LEU A N 1
ATOM 608 C CA . LEU A 1 84 ? -10.145 -7.612 11.327 1.00 91.00 84 LEU A CA 1
ATOM 609 C C . LEU A 1 84 ? -9.657 -6.953 12.622 1.00 91.00 84 LEU A C 1
ATOM 611 O O . LEU A 1 84 ? -10.443 -6.778 13.548 1.00 91.00 84 LEU A O 1
ATOM 615 N N . ALA A 1 85 ? -8.386 -6.552 12.680 1.00 91.38 85 ALA A N 1
ATOM 616 C CA . ALA A 1 85 ? -7.825 -5.880 13.848 1.00 91.38 85 ALA A CA 1
ATOM 617 C C . ALA A 1 85 ? -8.537 -4.547 14.140 1.00 91.38 85 ALA A C 1
ATOM 619 O O . ALA A 1 85 ? -8.863 -4.268 15.292 1.00 91.38 85 ALA A O 1
ATOM 620 N N . THR A 1 86 ? -8.831 -3.749 13.108 1.00 91.38 86 THR A N 1
ATOM 621 C CA . THR A 1 86 ? -9.590 -2.497 13.241 1.00 91.38 86 THR A CA 1
ATOM 622 C C . THR A 1 86 ? -11.011 -2.737 13.742 1.00 91.38 86 THR A C 1
ATOM 624 O O . THR A 1 86 ? -11.441 -2.038 14.657 1.00 91.38 86 THR A O 1
ATOM 627 N N . ALA A 1 87 ? -11.722 -3.725 13.194 1.00 91.19 87 ALA A N 1
ATOM 628 C CA . ALA A 1 87 ? -13.078 -4.069 13.620 1.00 91.19 87 ALA A CA 1
ATOM 629 C C . ALA A 1 87 ? -13.108 -4.551 15.079 1.00 91.19 87 ALA A C 1
ATOM 631 O O . ALA A 1 87 ? -13.854 -4.014 15.892 1.00 91.19 87 ALA A O 1
ATOM 632 N N . VAL A 1 88 ? -12.222 -5.484 15.448 1.00 93.56 88 VAL A N 1
ATOM 633 C CA . VAL A 1 88 ? -12.124 -5.998 16.825 1.00 93.56 88 VAL A CA 1
ATOM 634 C C . VAL A 1 88 ? -11.798 -4.879 17.811 1.00 93.56 88 VAL A C 1
ATOM 636 O O . VAL A 1 88 ? -12.442 -4.776 18.852 1.00 93.56 88 VAL A O 1
ATOM 639 N N . ALA A 1 89 ? -10.829 -4.017 17.491 1.00 94.00 89 ALA A N 1
ATOM 640 C CA . ALA A 1 89 ? -10.493 -2.885 18.346 1.00 94.00 89 ALA A CA 1
ATOM 641 C C . ALA A 1 89 ? -11.685 -1.930 18.510 1.00 94.00 89 ALA A C 1
ATOM 643 O O . ALA A 1 89 ? -11.980 -1.515 19.629 1.00 94.00 89 ALA A O 1
ATOM 644 N N . ALA A 1 90 ? -12.388 -1.612 17.420 1.00 92.69 90 ALA A N 1
ATOM 645 C CA . ALA A 1 90 ? -13.545 -0.726 17.451 1.00 92.69 90 ALA A CA 1
ATOM 646 C C . ALA A 1 90 ? -14.690 -1.299 18.295 1.00 92.69 90 ALA A C 1
ATOM 648 O O . ALA A 1 90 ? -15.196 -0.602 19.174 1.00 92.69 90 ALA A O 1
ATOM 649 N N . ASP A 1 91 ? -15.057 -2.562 18.079 1.00 94.38 91 ASP A N 1
ATOM 650 C CA . ASP A 1 91 ? -16.183 -3.200 18.762 1.00 94.38 91 ASP A CA 1
ATOM 651 C C . ASP A 1 91 ? -15.893 -3.410 20.254 1.00 94.38 91 ASP A C 1
ATOM 653 O O . ASP A 1 91 ? -16.735 -3.105 21.104 1.00 94.38 91 ASP A O 1
ATOM 657 N N . VAL A 1 92 ? -14.681 -3.856 20.607 1.00 96.25 92 VAL A N 1
ATOM 658 C CA . VAL A 1 92 ? -14.297 -4.036 22.016 1.00 96.25 92 VAL A CA 1
ATOM 659 C C . VAL A 1 92 ? -14.231 -2.695 22.742 1.00 96.25 92 VAL A C 1
ATOM 661 O O . VAL A 1 92 ? -14.730 -2.575 23.861 1.00 96.25 92 VAL A O 1
ATOM 664 N N . ASN A 1 93 ? -13.670 -1.664 22.110 1.00 94.88 93 ASN A N 1
ATOM 665 C CA . ASN A 1 93 ? -13.632 -0.329 22.695 1.00 94.88 93 ASN A CA 1
ATOM 666 C C . ASN A 1 93 ? -15.034 0.267 22.861 1.00 94.88 93 ASN A C 1
ATOM 668 O O . ASN A 1 93 ? -15.326 0.862 23.900 1.00 94.88 93 ASN A O 1
ATOM 672 N N . ALA A 1 94 ? -15.905 0.104 21.860 1.00 94.00 94 ALA A N 1
ATOM 673 C CA . ALA A 1 94 ? -17.288 0.557 21.928 1.00 94.00 94 ALA A CA 1
ATOM 674 C C . ALA A 1 94 ? -18.024 -0.118 23.091 1.00 94.00 94 ALA A C 1
ATOM 676 O O . ALA A 1 94 ? -18.659 0.567 23.890 1.00 94.00 94 ALA A O 1
ATOM 677 N N . GLN A 1 95 ? -17.868 -1.436 23.245 1.00 96.00 95 GLN A N 1
ATOM 678 C CA . GLN A 1 95 ? -18.473 -2.174 24.348 1.00 96.00 95 GLN A CA 1
ATOM 679 C C . GLN A 1 95 ? -17.900 -1.758 25.710 1.00 96.00 95 GLN A C 1
ATOM 681 O O . GLN A 1 95 ? -18.660 -1.596 26.665 1.00 96.00 95 GLN A O 1
ATOM 686 N N . ASN A 1 96 ? -16.585 -1.543 25.817 1.00 9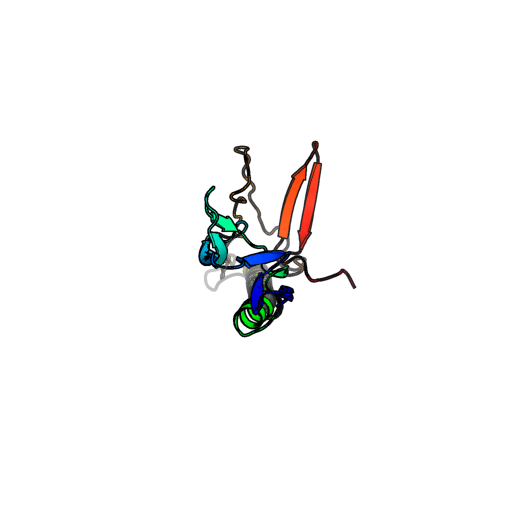6.50 96 ASN A N 1
ATOM 687 C CA . ASN A 1 96 ? -15.959 -1.132 27.074 1.00 96.50 96 ASN A CA 1
ATOM 688 C C . ASN A 1 96 ? -16.430 0.257 27.527 1.00 96.50 96 ASN A C 1
ATOM 690 O O . ASN A 1 96 ? -16.678 0.465 28.711 1.00 96.50 96 ASN A O 1
ATOM 694 N N . LYS A 1 97 ? -16.631 1.190 26.589 1.00 96.38 97 LYS A N 1
ATOM 695 C CA . LYS A 1 97 ? -17.150 2.542 26.865 1.00 96.38 97 LYS A CA 1
ATOM 696 C C . LYS A 1 97 ? -18.579 2.563 27.411 1.00 96.38 97 LYS A C 1
ATOM 698 O O . LYS A 1 97 ? -18.973 3.552 28.023 1.00 96.38 97 LYS A O 1
ATOM 703 N N . LEU A 1 98 ? -19.352 1.496 27.206 1.00 96.44 98 LEU A N 1
ATOM 704 C CA . LEU A 1 98 ? -20.680 1.327 27.808 1.00 96.44 98 LEU A CA 1
ATOM 705 C C . LEU A 1 98 ? -20.615 0.758 29.234 1.00 96.44 98 LEU A C 1
ATOM 707 O O . LEU A 1 98 ? -21.624 0.748 29.937 1.00 96.44 98 LEU A O 1
ATOM 711 N N . GLY A 1 99 ? -19.449 0.261 29.647 1.00 95.88 99 GLY A N 1
ATOM 712 C CA . GLY A 1 99 ? -19.207 -0.306 30.963 1.00 95.88 99 GLY A CA 1
ATOM 713 C C . GLY A 1 99 ? -18.596 0.683 31.952 1.00 95.88 99 GLY A C 1
ATOM 714 O O . GLY A 1 99 ? -18.244 1.822 31.633 1.00 95.88 99 GLY A O 1
ATOM 715 N N . MET A 1 100 ? -18.444 0.196 33.179 1.00 95.81 100 MET A N 1
ATOM 716 C CA . MET A 1 100 ? -17.823 0.898 34.291 1.00 95.81 100 MET A CA 1
ATOM 717 C C . MET A 1 100 ? -16.791 -0.027 34.939 1.00 95.81 100 MET A C 1
ATOM 719 O O . MET A 1 100 ? -17.018 -1.232 35.050 1.00 95.81 100 MET A O 1
ATOM 723 N N . ASP A 1 101 ? -15.645 0.524 35.327 1.00 93.06 101 ASP A N 1
ATOM 724 C CA . ASP A 1 101 ? -14.595 -0.218 36.013 1.00 93.06 101 ASP A CA 1
ATOM 725 C C . ASP A 1 101 ? -14.955 -0.492 37.487 1.00 93.06 101 ASP A C 1
ATOM 727 O O . ASP A 1 101 ? -15.961 -0.016 38.021 1.00 93.06 101 ASP A O 1
ATOM 731 N N . ALA A 1 102 ? -14.098 -1.245 38.179 1.00 93.75 102 ALA A N 1
ATOM 732 C CA . ALA A 1 102 ? -14.284 -1.571 39.595 1.00 93.75 102 ALA A CA 1
ATOM 733 C C . ALA A 1 102 ? -14.261 -0.345 40.535 1.00 93.75 102 ALA A C 1
ATOM 735 O O . ALA A 1 102 ? -14.668 -0.456 41.689 1.00 93.75 102 ALA A O 1
ATOM 736 N N . ASN A 1 103 ? -13.795 0.815 40.061 1.00 95.31 103 ASN A N 1
ATOM 737 C CA . ASN A 1 103 ? -13.716 2.066 40.816 1.00 95.31 103 ASN A CA 1
ATOM 738 C C . ASN A 1 103 ? -14.876 3.020 40.497 1.00 95.31 103 ASN A C 1
ATOM 740 O O . ASN A 1 103 ? -14.863 4.169 40.944 1.00 95.31 103 ASN A O 1
ATOM 744 N N . GLY A 1 104 ? -15.853 2.585 39.701 1.00 94.44 104 GLY A N 1
ATOM 745 C CA . GLY A 1 104 ? -16.985 3.414 39.312 1.00 94.44 104 GLY A CA 1
ATOM 746 C C . GLY A 1 104 ? -16.698 4.388 38.162 1.00 94.44 104 GLY A C 1
ATOM 747 O O . GLY A 1 104 ? -17.469 5.322 37.946 1.00 94.44 104 GLY A O 1
ATOM 748 N N . LYS A 1 105 ? -15.590 4.227 37.427 1.00 96.06 105 LYS A N 1
ATOM 749 C CA . LYS A 1 105 ? -15.239 5.082 36.284 1.00 96.06 105 LYS A CA 1
ATOM 750 C C . LYS A 1 105 ? -15.714 4.464 34.977 1.00 96.06 105 LYS A C 1
ATOM 752 O O . LYS A 1 105 ? -15.594 3.261 34.779 1.00 96.06 105 LYS A O 1
ATOM 757 N N . MET A 1 106 ? -16.217 5.295 34.066 1.00 96.19 106 MET A N 1
ATOM 758 C CA . MET A 1 106 ? -16.592 4.850 32.720 1.00 96.19 106 MET A CA 1
ATOM 759 C C . MET A 1 106 ? -15.394 4.239 31.985 1.00 96.19 106 MET A C 1
ATOM 761 O O . MET A 1 106 ? -14.276 4.751 32.088 1.00 96.19 106 MET A O 1
ATOM 765 N N . GLY A 1 107 ? -15.638 3.169 31.229 1.00 94.94 107 GLY A N 1
ATOM 766 C CA . GLY A 1 107 ? -14.607 2.532 30.419 1.00 94.94 107 GLY A CA 1
ATOM 767 C C . GLY A 1 107 ? -14.087 3.439 29.299 1.00 94.94 107 GLY A C 1
ATOM 768 O O . GLY A 1 107 ? -14.797 4.292 28.764 1.00 94.94 107 GLY A O 1
ATOM 769 N N . THR A 1 108 ? -12.819 3.255 28.936 1.00 95.50 108 THR A N 1
ATOM 770 C CA . THR A 1 108 ? -12.128 3.995 27.868 1.00 95.50 108 THR A CA 1
ATOM 771 C C . THR A 1 108 ? -11.738 3.063 26.722 1.00 95.50 108 THR A C 1
ATOM 773 O O . THR A 1 108 ? -12.055 1.875 26.741 1.00 95.50 108 THR A O 1
ATOM 776 N N . ASP A 1 109 ? -11.038 3.581 25.713 1.00 94.88 109 ASP A N 1
ATOM 777 C CA . ASP A 1 109 ? -10.418 2.720 24.705 1.00 94.88 109 ASP A CA 1
ATOM 778 C C . ASP A 1 109 ? -9.404 1.769 25.364 1.00 94.88 109 ASP A C 1
ATOM 780 O O . ASP A 1 109 ? -8.574 2.197 26.167 1.00 94.88 109 ASP A O 1
ATOM 784 N N . LEU A 1 110 ? -9.509 0.478 25.040 1.00 95.44 110 LEU A N 1
ATOM 785 C CA . LEU A 1 110 ? -8.584 -0.580 25.456 1.00 95.44 110 LEU A CA 1
ATOM 786 C C . LEU A 1 110 ? -7.510 -0.825 24.393 1.00 95.44 110 LEU A C 1
ATOM 788 O O . LEU A 1 110 ? -6.363 -1.120 24.720 1.00 95.44 110 LEU A O 1
ATOM 792 N N . PHE A 1 111 ? -7.880 -0.683 23.121 1.00 96.25 111 PHE A N 1
ATOM 793 C CA . PHE A 1 111 ? -7.001 -0.870 21.974 1.00 96.25 111 PHE A CA 1
ATOM 794 C C . PHE A 1 111 ? -6.856 0.421 21.174 1.00 96.25 111 PHE A C 1
ATOM 796 O O . PHE A 1 111 ? -7.786 1.221 21.080 1.00 96.25 111 PHE A O 1
ATOM 803 N N . SER A 1 112 ? -5.704 0.599 20.538 1.00 91.94 112 SER A N 1
ATOM 804 C CA . SER A 1 112 ? -5.497 1.610 19.506 1.00 91.94 112 SER A CA 1
ATOM 805 C C . SER A 1 112 ? -5.065 0.930 18.214 1.00 91.94 112 SER A C 1
ATOM 807 O O . SER A 1 112 ? -4.418 -0.118 18.225 1.00 91.94 112 SER A O 1
ATOM 809 N N . VAL A 1 113 ? -5.453 1.518 17.087 1.00 87.12 113 VAL A N 1
ATOM 810 C CA . VAL A 1 113 ? -5.090 1.036 15.753 1.00 87.12 113 VAL A CA 1
ATOM 811 C C . VAL A 1 113 ? -4.401 2.150 14.988 1.00 87.12 113 VAL A C 1
ATOM 813 O O . VAL A 1 113 ? -4.706 3.328 15.181 1.00 87.12 113 VAL A O 1
ATOM 816 N N . ALA A 1 114 ? -3.435 1.776 14.153 1.00 86.12 114 ALA A N 1
ATOM 817 C CA . ALA A 1 114 ? -2.722 2.735 13.326 1.00 86.12 114 ALA A CA 1
ATOM 818 C C . ALA A 1 114 ? -3.681 3.394 12.325 1.00 86.12 114 ALA A C 1
ATOM 820 O O . ALA A 1 114 ? -4.579 2.746 11.783 1.00 86.12 114 ALA A O 1
ATOM 821 N N . ASN A 1 115 ? -3.468 4.685 12.070 1.00 86.50 115 ASN A N 1
ATOM 822 C CA . ASN A 1 115 ? -4.174 5.382 11.001 1.00 86.50 115 ASN A CA 1
ATOM 823 C C . ASN A 1 115 ? -3.759 4.825 9.630 1.00 86.50 115 ASN A C 1
ATOM 825 O O . ASN A 1 115 ? -2.637 4.326 9.495 1.00 86.50 115 ASN A O 1
ATOM 829 N N . PRO A 1 116 ? -4.621 4.954 8.605 1.00 88.75 116 PRO A N 1
ATOM 830 C CA . PRO A 1 116 ? -4.244 4.610 7.243 1.00 88.75 116 PRO A CA 1
ATOM 831 C C . PRO A 1 116 ? -2.975 5.355 6.811 1.00 88.75 116 PRO A C 1
ATOM 833 O O . PRO A 1 116 ? -2.838 6.559 7.042 1.00 88.75 116 PRO A O 1
ATOM 836 N N . SER A 1 117 ? -2.060 4.634 6.167 1.00 89.25 117 SER A N 1
ATOM 837 C CA . SER A 1 117 ? -0.881 5.230 5.541 1.00 89.25 117 SER A CA 1
ATOM 838 C C . SER A 1 117 ? -1.259 5.811 4.180 1.00 89.25 117 SER A C 1
ATOM 840 O O . SER A 1 117 ? -2.010 5.193 3.427 1.00 89.25 117 SER A O 1
ATOM 842 N N . VAL A 1 118 ? -0.740 6.995 3.856 1.00 91.88 118 VAL A N 1
ATOM 843 C CA . VAL A 1 118 ? -0.944 7.642 2.555 1.00 91.88 118 VAL A CA 1
ATOM 844 C C . VAL A 1 118 ? 0.414 8.025 1.986 1.00 91.88 118 VAL A C 1
ATOM 846 O O . VAL A 1 118 ? 1.146 8.805 2.594 1.00 91.88 118 VAL A O 1
ATOM 849 N N . ALA A 1 119 ? 0.739 7.492 0.810 1.00 91.31 119 ALA A N 1
ATOM 850 C CA . ALA A 1 119 ? 1.971 7.797 0.095 1.00 91.31 119 ALA A CA 1
ATOM 851 C C . ALA A 1 119 ? 1.660 8.605 -1.179 1.00 91.31 119 ALA A C 1
ATOM 853 O O . ALA A 1 119 ? 0.836 8.175 -1.993 1.00 91.31 119 ALA A O 1
ATOM 854 N N . PRO A 1 120 ? 2.282 9.782 -1.382 1.00 91.94 120 PRO A N 1
ATOM 855 C CA . PRO A 1 120 ? 2.159 10.500 -2.641 1.00 91.94 120 PRO A CA 1
ATOM 856 C C . PRO A 1 120 ? 2.938 9.769 -3.735 1.00 91.94 120 PRO A C 1
ATOM 858 O O . PRO A 1 120 ? 4.051 9.294 -3.507 1.00 91.94 120 PRO A O 1
ATOM 861 N N . SER A 1 121 ? 2.377 9.727 -4.944 1.00 90.19 121 SER A N 1
ATOM 862 C CA . SER A 1 121 ? 3.103 9.163 -6.077 1.00 90.19 121 SER A CA 1
ATOM 863 C C . SER A 1 121 ? 4.343 9.996 -6.398 1.00 90.19 121 SER A C 1
ATOM 865 O O . SER A 1 121 ? 4.270 11.225 -6.427 1.00 90.19 121 SER A O 1
ATOM 867 N N . THR A 1 122 ? 5.458 9.341 -6.725 1.00 87.88 122 THR A N 1
ATOM 868 C CA . THR A 1 122 ? 6.694 10.026 -7.148 1.00 87.88 122 THR A CA 1
ATOM 869 C C . THR A 1 122 ? 6.543 10.802 -8.460 1.00 87.88 122 THR A C 1
ATOM 871 O O . THR A 1 122 ? 7.356 11.674 -8.750 1.00 87.88 122 THR A O 1
ATOM 874 N N . ASN A 1 123 ? 5.482 10.529 -9.226 1.00 88.06 123 ASN A N 1
ATOM 875 C CA . ASN A 1 123 ? 5.139 11.240 -10.457 1.00 88.06 123 ASN A CA 1
ATOM 876 C C . ASN A 1 123 ? 4.263 12.486 -10.222 1.00 88.06 123 ASN A C 1
ATOM 878 O O . ASN A 1 123 ? 3.915 13.180 -11.179 1.00 88.06 123 ASN A O 1
ATOM 882 N N . ASN A 1 124 ? 3.877 12.781 -8.976 1.00 90.50 124 ASN A N 1
ATOM 883 C CA . ASN A 1 124 ? 3.125 13.992 -8.668 1.00 90.50 124 ASN A CA 1
ATOM 884 C C . ASN A 1 124 ? 3.998 15.235 -8.897 1.00 90.50 124 ASN A C 1
ATOM 886 O O . ASN A 1 124 ? 5.088 15.355 -8.349 1.00 90.50 124 ASN A O 1
ATOM 890 N N . THR A 1 125 ? 3.487 16.189 -9.674 1.00 90.62 125 THR A N 1
ATOM 891 C CA . THR A 1 125 ? 4.159 17.475 -9.937 1.00 90.62 125 THR A CA 1
ATOM 892 C C . THR A 1 125 ? 3.654 18.614 -9.049 1.00 90.62 125 THR A C 1
ATOM 894 O O . THR A 1 125 ? 4.283 19.666 -8.975 1.00 90.62 125 THR A O 1
ATOM 897 N N . GLY A 1 126 ? 2.511 18.423 -8.384 1.00 88.00 126 GLY A N 1
ATOM 898 C CA . GLY A 1 126 ? 1.935 19.381 -7.441 1.00 88.00 126 GLY A CA 1
ATOM 899 C C . GLY A 1 126 ? 2.342 19.110 -5.991 1.00 88.00 126 GLY A C 1
ATOM 900 O O . GLY A 1 126 ? 2.851 18.044 -5.662 1.00 88.00 126 GLY A O 1
ATOM 901 N N . SER A 1 127 ? 2.049 20.065 -5.107 1.00 86.62 127 SER A N 1
ATOM 902 C CA . SER A 1 127 ? 2.315 19.985 -3.660 1.00 86.62 127 SER A CA 1
ATOM 903 C C . SER A 1 127 ? 1.112 19.524 -2.825 1.00 86.62 127 SER A C 1
ATOM 905 O O . SER A 1 127 ? 1.134 19.625 -1.599 1.00 86.62 127 SER A O 1
ATOM 907 N N . GLY A 1 128 ? 0.044 19.050 -3.473 1.00 86.25 128 GLY A N 1
ATOM 908 C CA . GLY A 1 128 ? -1.148 18.567 -2.781 1.00 86.25 128 GLY A CA 1
ATOM 909 C C . GLY A 1 128 ? -0.832 17.367 -1.889 1.00 86.25 128 GLY A C 1
ATOM 910 O O . GLY A 1 128 ? -0.124 16.449 -2.302 1.00 86.25 128 GLY A O 1
ATOM 911 N N . SER A 1 129 ? -1.383 17.365 -0.679 1.00 87.94 129 SER A N 1
ATOM 912 C CA . SER A 1 129 ? -1.312 16.242 0.251 1.00 87.94 129 SER A CA 1
ATOM 913 C C . SER A 1 129 ? -2.698 15.647 0.472 1.00 87.94 129 SER A C 1
ATOM 915 O O . SER A 1 129 ? -3.718 16.327 0.354 1.00 87.94 129 SER A O 1
ATOM 917 N N . LEU A 1 130 ? -2.728 14.353 0.776 1.00 90.56 130 LEU A N 1
ATOM 918 C CA . LEU A 1 130 ? -3.939 13.630 1.131 1.00 90.56 130 LEU A CA 1
ATOM 919 C C . LEU A 1 130 ? -3.730 12.998 2.504 1.00 90.56 130 LEU A C 1
ATOM 921 O O . LEU A 1 130 ? -2.658 12.474 2.801 1.00 90.56 130 LEU A O 1
ATOM 925 N N . THR A 1 131 ? -4.764 13.047 3.331 1.00 91.19 131 THR A N 1
ATOM 926 C CA . THR A 1 131 ? -4.837 12.310 4.588 1.00 91.19 131 THR A CA 1
ATOM 927 C C . THR A 1 131 ? -6.052 11.398 4.545 1.00 91.19 131 THR A C 1
ATOM 929 O O . THR A 1 131 ? -7.022 11.663 3.833 1.00 91.19 131 THR A O 1
ATOM 932 N N . ALA A 1 132 ? -5.988 10.300 5.289 1.00 89.75 132 ALA A N 1
ATOM 933 C CA . ALA A 1 132 ? -7.069 9.335 5.379 1.00 89.75 132 ALA A CA 1
ATOM 934 C C . ALA A 1 132 ? -7.350 9.014 6.847 1.00 89.75 132 ALA A C 1
ATOM 936 O O . ALA A 1 132 ? -6.441 8.953 7.676 1.00 89.75 132 ALA A O 1
ATOM 937 N N . SER A 1 133 ? -8.626 8.822 7.163 1.00 89.12 133 SER A N 1
ATOM 938 C CA . SER A 1 133 ? -9.095 8.433 8.487 1.00 89.12 133 SER A CA 1
ATOM 939 C C . SER A 1 133 ? -10.196 7.388 8.359 1.00 89.12 133 SER A C 1
ATOM 941 O O . SER A 1 133 ? -10.932 7.343 7.371 1.00 89.12 133 SER A O 1
ATOM 943 N N . ILE A 1 134 ? -10.294 6.523 9.366 1.00 84.94 134 ILE A N 1
ATOM 944 C CA . ILE A 1 134 ? -11.336 5.502 9.441 1.00 84.94 134 ILE A CA 1
ATOM 945 C C . ILE A 1 134 ? -12.483 6.082 10.262 1.00 84.94 134 ILE A C 1
ATOM 947 O O . ILE A 1 134 ? -12.343 6.306 11.461 1.00 84.94 134 ILE A O 1
ATOM 951 N N . THR A 1 135 ? -13.618 6.334 9.614 1.00 84.75 135 THR A N 1
ATOM 952 C CA . THR A 1 135 ? -14.840 6.814 10.282 1.00 84.75 135 THR A CA 1
ATOM 953 C C . THR A 1 135 ? -15.758 5.670 10.700 1.00 84.75 135 THR A C 1
ATOM 955 O O . THR A 1 135 ? -16.481 5.790 11.684 1.00 84.75 135 THR A O 1
ATOM 958 N N . ASN A 1 136 ? -15.714 4.549 9.975 1.00 83.56 136 ASN A N 1
ATOM 959 C CA . ASN A 1 136 ? -16.436 3.328 10.305 1.00 83.56 136 ASN A CA 1
ATOM 960 C C . ASN A 1 136 ? -15.539 2.106 10.065 1.00 83.56 136 ASN A C 1
ATOM 962 O O . ASN A 1 136 ? -15.303 1.708 8.923 1.00 83.56 136 ASN A O 1
ATOM 966 N N . ALA A 1 137 ? -15.067 1.508 11.159 1.00 80.44 137 ALA A N 1
ATOM 967 C CA . ALA A 1 137 ? -14.203 0.329 11.146 1.00 80.44 137 ALA A CA 1
ATOM 968 C C . ALA A 1 137 ? -14.862 -0.907 10.508 1.00 80.44 137 ALA A C 1
ATOM 970 O O . ALA A 1 137 ? -14.167 -1.743 9.937 1.00 80.44 137 ALA A O 1
ATOM 971 N N . ASN A 1 138 ? -16.193 -0.989 10.551 1.00 78.75 138 ASN A N 1
ATOM 972 C CA . ASN A 1 138 ? -16.967 -2.147 10.105 1.00 78.75 138 ASN A CA 1
ATOM 973 C C . ASN A 1 138 ? -17.448 -2.036 8.645 1.00 78.75 138 ASN A C 1
ATOM 975 O O . ASN A 1 138 ? -17.987 -2.996 8.104 1.00 78.75 138 ASN A O 1
ATOM 979 N N . ALA A 1 139 ? -17.251 -0.885 7.991 1.00 78.00 139 ALA A N 1
ATOM 980 C CA . ALA A 1 139 ? -17.661 -0.652 6.599 1.00 78.00 139 ALA A CA 1
ATOM 981 C C . ALA A 1 139 ? -16.509 -0.741 5.580 1.00 78.00 139 ALA A C 1
ATOM 983 O O . ALA A 1 139 ? -16.738 -0.657 4.374 1.00 78.00 139 ALA A O 1
ATOM 984 N N . GLY A 1 140 ? -15.262 -0.864 6.043 1.00 71.00 140 GLY A N 1
ATOM 985 C CA . GLY A 1 140 ? -14.093 -0.912 5.169 1.00 71.00 140 GLY A CA 1
ATOM 986 C C . GLY A 1 140 ? -14.007 -2.223 4.385 1.00 71.00 140 GLY A C 1
ATOM 987 O O . GLY A 1 140 ? -14.056 -3.303 4.965 1.00 71.00 140 GLY A O 1
ATOM 988 N N . GLN A 1 141 ? -13.790 -2.139 3.071 1.00 70.88 141 GLN A N 1
ATOM 989 C CA . GLN A 1 141 ? -13.662 -3.321 2.207 1.00 70.88 141 GLN A CA 1
ATOM 990 C C . GLN A 1 141 ? -12.293 -4.026 2.330 1.00 70.88 141 GLN A C 1
ATOM 992 O O . GLN A 1 141 ? -12.134 -5.144 1.854 1.00 70.88 141 GLN A O 1
ATOM 997 N N . GLY A 1 142 ? -11.317 -3.437 3.035 1.00 74.19 142 GLY A N 1
ATOM 998 C CA . GLY A 1 142 ? -9.984 -4.031 3.224 1.00 74.19 142 GLY A CA 1
ATOM 999 C C . GLY A 1 142 ? -9.184 -4.114 1.922 1.00 74.19 142 GLY A C 1
ATOM 1000 O O . GLY A 1 142 ? -8.608 -5.154 1.617 1.00 74.19 142 GLY A O 1
ATOM 1001 N N . TYR A 1 143 ? -9.180 -3.025 1.160 1.00 82.69 143 TYR A N 1
ATOM 1002 C CA . TYR A 1 143 ? -8.337 -2.834 -0.016 1.00 82.69 143 TYR A CA 1
ATOM 1003 C C . TYR A 1 143 ? -7.429 -1.630 0.202 1.00 82.69 143 TYR A C 1
ATOM 1005 O O . TYR A 1 143 ? -7.776 -0.730 0.973 1.00 82.69 143 TYR A O 1
ATOM 1013 N N . ASP A 1 144 ? -6.318 -1.596 -0.526 1.00 87.75 144 ASP A N 1
ATOM 1014 C CA . ASP A 1 144 ? -5.598 -0.352 -0.754 1.00 87.75 144 ASP A CA 1
ATOM 1015 C C . ASP A 1 144 ? -6.292 0.433 -1.865 1.00 87.75 144 ASP A C 1
ATOM 1017 O O . ASP A 1 144 ? -6.995 -0.129 -2.713 1.00 87.75 144 ASP A O 1
ATOM 1021 N N . TYR A 1 145 ? -6.100 1.748 -1.864 1.00 89.38 145 TYR A N 1
ATOM 1022 C CA . TYR A 1 145 ? -6.757 2.638 -2.813 1.00 89.38 145 TYR A CA 1
ATOM 1023 C C . TYR A 1 145 ? -5.746 3.556 -3.482 1.00 89.38 145 TYR A C 1
ATOM 1025 O O . TYR A 1 145 ? -4.910 4.177 -2.828 1.00 89.38 145 TYR A O 1
ATOM 1033 N N . GLN A 1 146 ? -5.882 3.705 -4.794 1.00 89.94 146 GLN A N 1
ATOM 1034 C CA . GLN A 1 146 ? -5.212 4.737 -5.561 1.00 89.94 146 GLN A CA 1
ATOM 1035 C C . GLN A 1 146 ? -6.179 5.896 -5.793 1.00 89.94 146 GLN A C 1
ATOM 1037 O O . GLN A 1 146 ? -7.250 5.719 -6.380 1.00 89.94 146 GLN A O 1
ATOM 1042 N N . VAL A 1 147 ? -5.770 7.093 -5.369 1.00 91.75 147 VAL A N 1
ATOM 1043 C CA . VAL A 1 147 ? -6.504 8.340 -5.607 1.00 91.75 147 VAL A CA 1
ATOM 1044 C C . VAL A 1 147 ? -5.765 9.164 -6.653 1.00 91.75 147 VAL A C 1
ATOM 1046 O O . VAL A 1 147 ? -4.604 9.523 -6.465 1.00 91.75 147 VAL A O 1
ATOM 1049 N N . LYS A 1 148 ? -6.440 9.486 -7.756 1.00 91.25 148 LYS A N 1
ATOM 1050 C CA . LYS A 1 148 ? -5.887 10.280 -8.856 1.00 91.25 148 LYS A CA 1
ATOM 1051 C C . LYS A 1 148 ? -6.716 11.536 -9.076 1.00 91.25 148 LYS A C 1
ATOM 1053 O O . LYS A 1 148 ? -7.928 11.457 -9.258 1.00 91.25 148 LYS A O 1
ATOM 1058 N N . TYR A 1 149 ? -6.044 12.683 -9.117 1.00 90.94 149 TYR A N 1
ATOM 1059 C CA . TYR A 1 149 ? -6.635 13.963 -9.496 1.00 90.94 149 TYR A CA 1
ATOM 1060 C C . TYR A 1 149 ? -6.314 14.283 -10.958 1.00 90.94 149 TYR A C 1
ATOM 1062 O O . TYR A 1 149 ? -5.144 14.335 -11.339 1.00 90.94 149 TYR A O 1
ATOM 1070 N N . GLN A 1 150 ? -7.335 14.487 -11.789 1.00 88.31 150 GLN A N 1
ATOM 1071 C CA . GLN A 1 150 ? -7.169 14.849 -13.196 1.00 88.31 150 GLN A CA 1
ATOM 1072 C C . GLN A 1 150 ? -8.303 15.777 -13.643 1.00 88.31 150 GLN A C 1
ATOM 1074 O O . GLN A 1 150 ? -9.475 15.472 -13.451 1.00 88.31 150 GLN A O 1
ATOM 1079 N N . GLY A 1 151 ? -7.956 16.919 -14.249 1.00 84.50 151 GLY A N 1
ATOM 1080 C CA . GLY A 1 151 ? -8.938 17.816 -14.875 1.00 84.50 151 GLY A CA 1
ATOM 1081 C C . GLY A 1 151 ? -9.979 18.415 -13.922 1.00 84.50 151 GLY A C 1
ATOM 1082 O O . GLY A 1 151 ? -11.106 18.647 -14.342 1.00 84.50 151 GLY A O 1
ATOM 1083 N N . GLY A 1 152 ? -9.633 18.641 -12.649 1.00 88.75 152 GLY A N 1
ATOM 1084 C CA . GLY A 1 152 ? -10.568 19.179 -11.651 1.00 88.75 152 GLY A CA 1
ATOM 1085 C C . GLY A 1 152 ? -11.334 18.125 -10.847 1.00 88.75 152 GLY A C 1
ATOM 1086 O O . GLY A 1 152 ? -12.072 18.491 -9.937 1.00 88.75 152 GLY A O 1
ATOM 1087 N N . ALA A 1 153 ? -11.158 16.834 -11.142 1.00 91.44 153 ALA A N 1
ATOM 1088 C CA . ALA A 1 153 ? -11.877 15.747 -10.485 1.00 91.44 153 ALA A CA 1
ATOM 1089 C C . ALA A 1 153 ? -10.933 14.732 -9.828 1.00 91.44 153 ALA A C 1
ATOM 1091 O O . ALA A 1 153 ? -9.852 14.438 -10.343 1.00 91.44 153 ALA A O 1
ATOM 1092 N N . TYR A 1 154 ? -11.376 14.169 -8.702 1.00 91.69 154 TYR A N 1
ATOM 1093 C CA . TYR A 1 154 ? -10.731 13.034 -8.047 1.00 91.69 154 TYR A CA 1
ATOM 1094 C C . TYR A 1 154 ? -11.391 11.725 -8.479 1.00 91.69 154 TYR A C 1
ATOM 1096 O O . TYR A 1 154 ? -12.614 11.618 -8.541 1.00 91.69 154 TYR A O 1
ATOM 1104 N N . THR A 1 155 ? -10.567 10.717 -8.735 1.00 92.31 155 THR A N 1
ATOM 1105 C CA . THR A 1 155 ? -10.973 9.337 -9.016 1.00 92.31 155 THR A CA 1
ATOM 1106 C C . THR A 1 155 ? -10.304 8.415 -8.009 1.00 92.31 155 THR A C 1
ATOM 1108 O O . THR A 1 155 ? -9.145 8.627 -7.653 1.00 92.31 155 THR A O 1
ATOM 1111 N N . VAL A 1 156 ? -11.041 7.420 -7.520 1.00 90.56 156 VAL A N 1
ATOM 1112 C CA . VAL A 1 156 ? -10.566 6.439 -6.537 1.00 90.56 156 VAL A CA 1
ATOM 1113 C C . VAL A 1 156 ? -10.707 5.056 -7.163 1.00 90.56 156 VAL A C 1
ATOM 1115 O O . VAL A 1 156 ? -11.752 4.738 -7.727 1.00 90.56 156 VAL A O 1
ATOM 1118 N N . SER A 1 157 ? -9.661 4.242 -7.076 1.00 88.25 157 SER A N 1
ATOM 1119 C CA . SER A 1 157 ? -9.637 2.866 -7.587 1.00 88.25 157 SER A CA 1
ATOM 1120 C C . SER A 1 157 ? -8.946 1.935 -6.594 1.00 88.25 157 SER A C 1
ATOM 1122 O O . SER A 1 157 ? -8.144 2.398 -5.786 1.00 88.25 157 SER A O 1
ATOM 1124 N N . HIS A 1 158 ? -9.268 0.640 -6.622 1.00 85.00 158 HIS A N 1
ATOM 1125 C CA . HIS A 1 158 ? -8.575 -0.351 -5.797 1.00 85.00 158 HIS A CA 1
ATOM 1126 C C . HIS A 1 158 ? -7.138 -0.561 -6.280 1.00 85.00 158 HIS A C 1
ATOM 1128 O O . HIS A 1 158 ? -6.867 -0.539 -7.482 1.00 85.00 158 HIS A O 1
ATOM 1134 N N . TYR A 1 159 ? -6.237 -0.810 -5.336 1.00 79.12 159 TYR A N 1
ATOM 1135 C CA . TYR A 1 159 ? -4.848 -1.152 -5.588 1.00 79.12 159 TYR A CA 1
ATOM 1136 C C . TYR A 1 159 ? -4.519 -2.520 -4.965 1.00 79.12 159 TYR A C 1
ATOM 1138 O O . TYR A 1 159 ? -4.949 -2.787 -3.840 1.00 79.12 159 TYR A O 1
ATOM 1146 N N . PRO A 1 160 ? -3.761 -3.389 -5.659 1.00 68.50 160 PRO A N 1
ATOM 1147 C CA . PRO A 1 160 ? -3.282 -3.254 -7.039 1.00 68.50 160 PRO A CA 1
ATOM 1148 C C . PRO A 1 160 ? -4.421 -3.352 -8.071 1.00 68.50 160 PRO A C 1
ATOM 1150 O O . PRO A 1 160 ? -5.447 -3.992 -7.829 1.00 68.50 160 PRO A O 1
ATOM 1153 N N . ALA A 1 161 ? -4.246 -2.706 -9.230 1.00 58.53 161 ALA A N 1
ATOM 1154 C CA . ALA A 1 161 ? -5.218 -2.677 -10.327 1.00 58.53 161 ALA A CA 1
ATOM 1155 C C . ALA A 1 161 ? -5.317 -4.052 -11.021 1.00 58.53 161 ALA A C 1
ATOM 1157 O O . ALA A 1 161 ? -4.840 -4.249 -12.133 1.00 58.53 161 ALA A O 1
ATOM 1158 N N .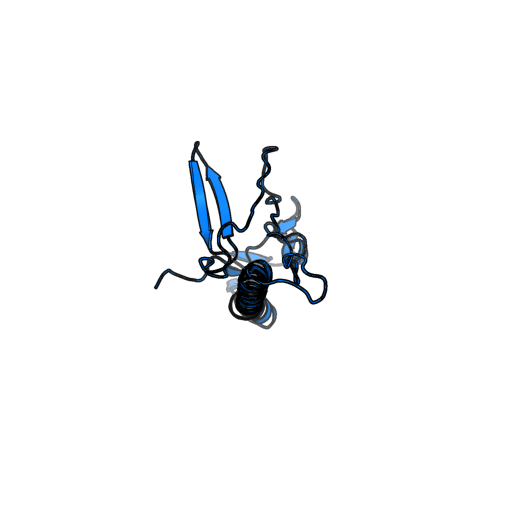 GLY A 1 162 ? -5.891 -5.033 -10.327 1.00 45.12 162 GLY A N 1
ATOM 1159 C CA . GLY A 1 162 ? -6.033 -6.414 -10.797 1.00 45.12 162 GLY A CA 1
ATOM 1160 C C . GLY A 1 162 ? -7.332 -7.090 -10.365 1.00 45.12 162 GLY A C 1
ATOM 1161 O O . GLY A 1 162 ? -7.715 -8.106 -10.939 1.00 45.12 162 GLY A O 1
ATOM 1162 N N . SER A 1 163 ? -8.074 -6.512 -9.420 1.00 40.81 163 SER A N 1
ATOM 1163 C CA . SER A 1 163 ? -9.416 -6.997 -9.097 1.00 40.81 163 SER A CA 1
ATOM 1164 C C . SER A 1 163 ? -10.426 -6.286 -9.987 1.00 40.81 163 SER A C 1
ATOM 1166 O O . SER A 1 163 ? -10.955 -5.234 -9.629 1.00 40.81 163 SER A O 1
ATOM 1168 N N . ALA A 1 164 ? -10.671 -6.847 -11.174 1.00 30.34 164 ALA A N 1
ATOM 1169 C CA . ALA A 1 164 ? -11.889 -6.544 -11.911 1.00 30.34 164 ALA A CA 1
ATOM 1170 C C . ALA A 1 164 ? -13.067 -6.722 -10.947 1.00 30.34 164 ALA A C 1
ATOM 1172 O O . ALA A 1 164 ? -13.207 -7.788 -10.343 1.00 30.34 164 ALA A O 1
ATOM 1173 N N . SER A 1 165 ? -13.871 -5.672 -10.781 1.00 27.83 165 SER A N 1
ATOM 1174 C CA . SER A 1 165 ? -15.145 -5.745 -10.078 1.00 27.83 165 SER A CA 1
ATOM 1175 C C . SER A 1 165 ? -15.925 -6.935 -10.638 1.00 27.83 165 SER A C 1
ATOM 1177 O O . SER A 1 165 ? -16.303 -6.929 -11.810 1.00 27.83 165 SER A O 1
ATOM 1179 N N . ARG A 1 166 ? -16.088 -7.978 -9.827 1.00 33.38 166 ARG A N 1
ATOM 1180 C CA . ARG A 1 166 ? -17.095 -9.010 -10.048 1.00 33.38 166 ARG A CA 1
ATOM 1181 C C . ARG A 1 166 ? -18.325 -8.656 -9.239 1.00 33.38 166 ARG A C 1
ATOM 1183 O O . ARG A 1 166 ? -18.138 -8.201 -8.089 1.00 33.38 166 ARG A O 1
#

Foldseek 3Di:
DDQDPVRFDWDAFFPGHTQDDGPDGWDKDWAQDQFGNVDTFIWTQDPVGTDTGDLVRGDDDPSVVVSCCVFPPVLLVVLVVLLVVLVVQVVVQVVQQVDADPVRHGGGRPDDHDADDGDHGPPDPDPDDDGDGPPDSNPDPSFDWDWDDDPNDIDIDTPPPPDDDD

Sequence (166 aa):
MICTGDGQFNIYVGNGQALVQGNQSYQLTAVPSQYDPTQLSVGYKSPGGTVNIDDSQLGGGALGGLMDFRNNTLIPAQNSLGRLATAVAADVNAQNKLGMDANGKMGTDLFSVANPSVAPSTNNTGSGSLTASITNANAGQGYDYQVKYQGGAYTVSHYPAGSASR

Nearest PDB structures (foldseek):
  2d4y-assembly1_A  TM=9.579E-01  e=1.286E-09  Salmonella enterica subsp. enterica serovar Typhimurium
  4ut1-assembly1_A  TM=9.527E-01  e=3.702E-09  Burkholderia pseudomallei K96243
  2d4y-assembly2_B  TM=9.549E-01  e=6.089E-09  Salmonella enterica subsp. enterica serovar Typhimurium

Mean predicted aligned error: 7.79 Å

Secondary structure (DSSP, 8-state):
-EEETTTEEEEEETTTEEEEETTEE-EEEEEE-SS-TTSEEEEEEETTEEEEEPGGG--SHHHHHHHHHIIIIIHHHHHHHHHHHHHHHHHHHHHHHTSB-TTSPBP------PPPP----TT--S--------S-TTS----EEEEEEETTEEEEEEESTT----